Protein AF-A0A2N1MII5-F1 (afdb_monomer)

Sequence (99 aa):
RRWQTWFPEVIHYYADVDKTRIEIKRLIKDGEWDTKEFTEMREKLLKELQIKHNPIDNEVILEKLEKLTSNDDNLEKEIRGISINLQKLLKSELYHDQV

Organism: NCBI:txid588596

Radius of gyration: 31.78 Å; Cα contacts (8 Å, |Δi|>4): 14; chains: 1; bounding box: 71×31×89 Å

Secondary structure (DSSP, 8-state):
---GGGS-SS------HHHHHHHHHHHHHTT-S--SSSHHHHHHHHHHTT----S--THHHHHHHHHHHHHHHHHHHHHHHHHHHHHHHHHHHHHHTT-

Structure (mmCIF, N/CA/C/O backbone):
data_AF-A0A2N1MII5-F1
#
_entry.id   AF-A0A2N1MII5-F1
#
loop_
_atom_site.group_PDB
_atom_site.id
_atom_site.type_symbol
_atom_site.label_atom_id
_atom_site.label_alt_id
_atom_site.label_comp_id
_atom_site.label_asym_id
_atom_site.label_entity_id
_atom_site.label_seq_id
_atom_site.pdbx_PDB_ins_code
_atom_site.Cartn_x
_atom_site.Cartn_y
_atom_site.Cartn_z
_atom_site.occupancy
_atom_site.B_iso_or_equiv
_atom_site.auth_seq_id
_atom_site.auth_comp_id
_atom_site.auth_asym_id
_atom_site.auth_atom_id
_atom_site.pdbx_PDB_model_num
ATOM 1 N N . ARG A 1 1 ? 36.685 -21.455 -27.933 1.00 57.53 1 ARG A N 1
ATOM 2 C CA . ARG A 1 1 ? 36.968 -20.026 -27.647 1.00 57.53 1 ARG A CA 1
ATOM 3 C C . ARG A 1 1 ? 35.841 -19.216 -28.264 1.00 57.53 1 ARG A C 1
ATOM 5 O O . ARG A 1 1 ? 35.640 -19.330 -29.466 1.00 57.53 1 ARG A O 1
ATOM 12 N N . ARG A 1 2 ? 35.043 -18.522 -27.446 1.00 57.25 2 ARG A N 1
ATOM 13 C CA . ARG A 1 2 ? 33.965 -17.647 -27.929 1.00 57.25 2 ARG A CA 1
ATOM 14 C C . ARG A 1 2 ? 34.598 -16.421 -28.588 1.00 57.25 2 ARG A C 1
ATOM 16 O O . ARG A 1 2 ? 35.579 -15.902 -28.068 1.00 57.25 2 ARG A O 1
ATOM 23 N N . TRP A 1 3 ? 34.101 -16.034 -29.758 1.00 61.31 3 TRP A N 1
ATOM 24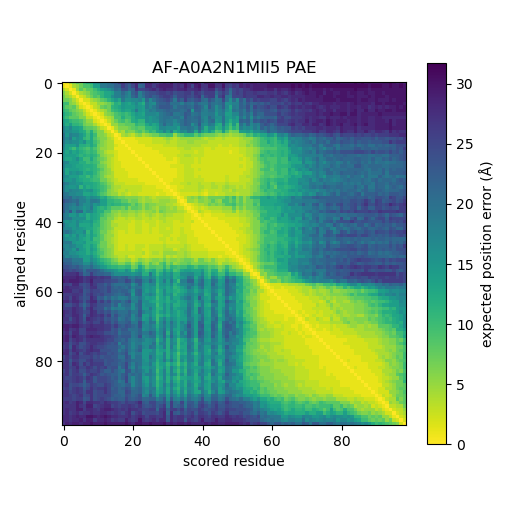 C CA . TRP A 1 3 ? 34.613 -14.887 -30.502 1.00 61.31 3 TRP A CA 1
ATOM 25 C C . TRP A 1 3 ? 34.167 -13.611 -29.786 1.00 61.31 3 TRP A C 1
ATOM 27 O O . TRP A 1 3 ? 32.982 -13.288 -29.792 1.00 61.31 3 TRP A O 1
ATOM 37 N N . GLN A 1 4 ? 35.120 -12.911 -29.166 1.00 60.47 4 GLN A N 1
ATOM 38 C CA . GLN A 1 4 ? 34.922 -11.659 -28.420 1.00 60.47 4 GLN A CA 1
ATOM 39 C C . GLN A 1 4 ? 34.139 -10.598 -29.225 1.00 60.47 4 GLN A C 1
ATOM 41 O O . GLN A 1 4 ? 33.493 -9.738 -28.651 1.00 60.47 4 GLN A O 1
ATOM 46 N N . THR A 1 5 ? 34.156 -10.684 -30.558 1.00 62.62 5 THR A N 1
ATOM 47 C CA . THR A 1 5 ? 33.530 -9.734 -31.490 1.00 62.62 5 THR A CA 1
ATOM 48 C C . THR A 1 5 ? 31.998 -9.803 -31.537 1.00 62.62 5 THR A C 1
ATOM 50 O O . THR A 1 5 ? 31.370 -8.861 -32.003 1.00 62.62 5 THR A O 1
ATOM 53 N N . TRP A 1 6 ? 31.381 -10.904 -31.093 1.00 71.44 6 TRP A N 1
ATOM 54 C CA . TRP A 1 6 ? 29.926 -11.105 -31.223 1.00 71.44 6 TRP A CA 1
ATOM 55 C C . TRP A 1 6 ? 29.107 -10.583 -30.038 1.00 71.44 6 TRP A C 1
ATOM 57 O O . TRP A 1 6 ? 27.881 -10.563 -30.115 1.00 71.44 6 TRP A O 1
ATOM 67 N N . PHE A 1 7 ? 29.758 -10.165 -28.953 1.00 66.69 7 PHE A N 1
ATOM 68 C CA . PHE A 1 7 ? 29.094 -9.534 -27.818 1.00 66.69 7 PHE A CA 1
ATOM 69 C C . PHE A 1 7 ? 29.664 -8.127 -27.644 1.00 66.69 7 PHE A C 1
ATOM 71 O O . PHE A 1 7 ? 30.855 -8.004 -27.358 1.00 66.69 7 PHE A O 1
ATOM 78 N N . PRO A 1 8 ? 28.865 -7.067 -27.840 1.00 70.44 8 PRO A N 1
ATOM 79 C CA . PRO A 1 8 ? 29.336 -5.718 -27.586 1.00 70.44 8 PRO A CA 1
ATOM 80 C C . PRO A 1 8 ? 29.671 -5.561 -26.099 1.00 70.44 8 PRO A C 1
ATOM 82 O O . PRO A 1 8 ? 28.973 -6.086 -25.232 1.00 70.44 8 PRO A O 1
ATOM 85 N N . GLU A 1 9 ? 30.742 -4.822 -25.818 1.00 68.81 9 GLU A N 1
ATOM 86 C CA . GLU A 1 9 ? 31.221 -4.536 -24.458 1.00 68.81 9 GLU A CA 1
ATOM 87 C C . GLU A 1 9 ? 30.179 -3.759 -23.633 1.00 68.81 9 GLU A C 1
ATOM 89 O O . GLU A 1 9 ? 30.117 -3.887 -22.412 1.00 68.81 9 GLU A O 1
ATOM 94 N N . VAL A 1 10 ? 29.298 -3.020 -24.317 1.00 65.88 10 VAL A N 1
ATOM 95 C CA . VAL A 1 10 ? 28.168 -2.295 -23.737 1.00 65.88 10 VAL A CA 1
ATOM 96 C C . VAL A 1 10 ? 26.900 -2.633 -24.517 1.00 65.88 10 VAL A C 1
ATOM 98 O O . VAL A 1 10 ? 26.785 -2.341 -25.707 1.00 65.88 10 VAL A O 1
ATOM 101 N N . ILE A 1 11 ? 25.920 -3.233 -23.842 1.00 70.75 11 ILE A N 1
ATOM 102 C CA . ILE A 1 11 ? 24.569 -3.394 -24.384 1.00 70.75 11 ILE A CA 1
ATOM 103 C C . ILE A 1 11 ? 23.775 -2.158 -23.966 1.00 70.75 11 ILE A C 1
ATOM 105 O O . ILE A 1 11 ? 23.308 -2.060 -22.831 1.00 70.75 11 ILE A O 1
ATOM 109 N N . HIS A 1 12 ? 23.626 -1.198 -24.878 1.00 60.72 12 HIS A N 1
ATOM 110 C CA . HIS A 1 12 ? 22.715 -0.077 -24.675 1.00 60.72 12 HIS A CA 1
ATOM 111 C C . HIS A 1 12 ? 21.277 -0.583 -24.801 1.00 60.72 12 HIS A C 1
ATOM 113 O O . HIS A 1 12 ? 20.708 -0.621 -25.891 1.00 60.72 12 HIS A O 1
ATOM 119 N N . TYR A 1 13 ? 20.683 -0.994 -23.681 1.00 59.53 13 TYR A N 1
ATOM 120 C CA . TYR A 1 13 ? 19.241 -1.179 -23.616 1.00 59.53 13 TYR A CA 1
ATOM 121 C C . TYR A 1 13 ? 18.592 0.193 -23.745 1.00 59.53 13 TYR A C 1
ATOM 123 O O . TYR A 1 13 ? 18.608 0.995 -22.812 1.00 59.53 13 TYR A O 1
ATOM 131 N N . TYR A 1 14 ? 18.038 0.471 -24.924 1.00 60.56 14 TYR A N 1
ATOM 132 C CA . TYR A 1 14 ? 17.178 1.628 -25.124 1.00 60.56 14 TYR A CA 1
ATOM 133 C C . TYR A 1 14 ? 15.840 1.343 -24.435 1.00 60.56 14 TYR A C 1
ATOM 135 O O . TYR A 1 14 ? 14.872 0.898 -25.051 1.00 60.56 14 TYR A O 1
ATOM 143 N N . ALA A 1 15 ? 15.822 1.513 -23.116 1.00 65.50 15 ALA A N 1
ATOM 144 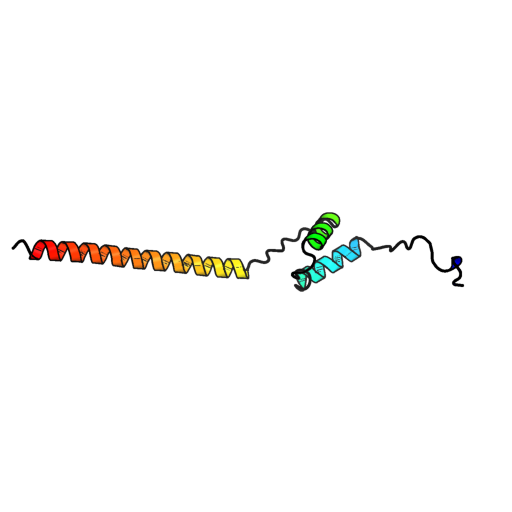C CA . ALA A 1 15 ? 14.593 1.538 -22.353 1.00 65.50 15 ALA A CA 1
ATOM 145 C C . ALA A 1 15 ? 13.934 2.892 -22.614 1.00 65.50 15 ALA A C 1
ATOM 147 O O . ALA A 1 15 ? 14.384 3.932 -22.135 1.00 65.50 15 ALA A O 1
ATOM 148 N N . ASP A 1 16 ? 12.894 2.874 -23.436 1.00 83.62 16 ASP A N 1
ATOM 149 C CA . ASP A 1 16 ? 12.074 4.046 -23.691 1.00 83.62 16 ASP A CA 1
ATOM 150 C C . ASP A 1 16 ? 11.379 4.448 -22.378 1.00 83.62 16 ASP A C 1
ATOM 152 O O . ASP A 1 16 ? 10.563 3.703 -21.816 1.00 83.62 16 ASP A O 1
ATOM 156 N N . VAL A 1 17 ? 11.765 5.615 -21.859 1.00 85.50 17 VAL A N 1
ATOM 157 C CA . VAL A 1 17 ? 11.266 6.166 -20.593 1.00 85.50 17 VAL A CA 1
ATOM 158 C C . VAL A 1 17 ? 9.747 6.331 -20.643 1.00 85.50 17 VAL A C 1
ATOM 160 O O . VAL A 1 17 ? 9.067 6.065 -19.650 1.00 85.50 17 VAL A O 1
ATOM 163 N N . ASP A 1 18 ? 9.194 6.697 -21.798 1.00 85.88 18 ASP A N 1
ATOM 164 C CA . ASP A 1 18 ? 7.761 6.916 -21.951 1.00 85.88 18 ASP A CA 1
ATOM 165 C C . ASP A 1 18 ? 6.998 5.592 -21.983 1.00 85.88 18 ASP A C 1
ATOM 167 O O . ASP A 1 18 ? 5.986 5.456 -21.290 1.00 85.88 18 ASP A O 1
ATOM 171 N N . LYS A 1 19 ? 7.521 4.567 -22.669 1.00 88.88 19 LYS A N 1
ATOM 172 C CA . LYS A 1 19 ? 6.942 3.209 -22.605 1.00 88.88 19 LYS A CA 1
ATOM 173 C C . LYS A 1 19 ? 6.968 2.647 -21.188 1.00 88.88 19 LYS A C 1
ATOM 175 O O . LYS A 1 19 ? 5.984 2.064 -20.739 1.00 88.88 19 LYS A O 1
ATOM 180 N N . THR A 1 20 ? 8.063 2.872 -20.466 1.00 89.75 20 THR A N 1
ATOM 181 C CA . THR A 1 20 ? 8.213 2.426 -19.074 1.00 89.75 20 THR A CA 1
ATOM 182 C C . THR A 1 20 ? 7.185 3.105 -18.165 1.00 89.75 20 THR A C 1
ATOM 184 O O . THR A 1 20 ? 6.533 2.445 -17.358 1.00 89.75 20 THR A O 1
ATOM 187 N N . ARG A 1 21 ? 6.967 4.416 -18.334 1.00 91.38 21 ARG A N 1
ATOM 188 C CA . ARG A 1 21 ? 5.931 5.160 -17.601 1.00 91.38 21 ARG A CA 1
ATOM 189 C C . ARG A 1 21 ? 4.522 4.644 -17.881 1.00 91.38 21 ARG A C 1
ATOM 191 O O . ARG A 1 21 ? 3.712 4.599 -16.956 1.00 91.38 21 ARG A O 1
ATOM 198 N N . ILE A 1 22 ? 4.218 4.295 -19.133 1.00 91.38 22 ILE A N 1
ATOM 199 C CA . ILE A 1 22 ? 2.909 3.751 -19.524 1.00 91.38 22 ILE A CA 1
ATOM 200 C C . ILE A 1 22 ? 2.660 2.412 -18.824 1.00 91.38 22 ILE A C 1
ATOM 202 O O . ILE A 1 22 ? 1.604 2.238 -18.216 1.00 91.38 22 ILE A O 1
ATOM 206 N N . GLU A 1 23 ? 3.633 1.502 -18.852 1.00 91.94 23 GLU A N 1
ATOM 207 C CA . GLU A 1 23 ? 3.466 0.167 -18.273 1.00 91.94 23 GLU A CA 1
ATOM 208 C C . GLU A 1 23 ? 3.329 0.209 -16.748 1.00 91.94 23 GLU A C 1
ATOM 210 O O . GLU A 1 23 ? 2.438 -0.427 -16.196 1.00 91.94 23 GLU A O 1
ATOM 215 N N . ILE A 1 24 ? 4.128 1.029 -16.055 1.00 90.50 24 ILE A N 1
ATOM 216 C CA . ILE A 1 24 ? 4.017 1.184 -14.595 1.00 90.50 24 ILE A CA 1
ATOM 217 C C . ILE A 1 24 ? 2.643 1.729 -14.198 1.00 90.50 24 ILE A C 1
ATOM 219 O O . ILE A 1 24 ? 2.036 1.242 -13.249 1.00 90.50 24 ILE A O 1
ATOM 223 N N . LYS A 1 25 ? 2.106 2.704 -14.943 1.00 89.69 25 LYS A N 1
ATOM 224 C CA . LYS A 1 25 ? 0.740 3.199 -14.707 1.00 89.69 25 LYS A CA 1
ATOM 225 C C . LYS A 1 25 ? -0.313 2.110 -14.923 1.00 89.69 25 LYS A C 1
ATOM 227 O O . LYS A 1 25 ? -1.300 2.097 -14.192 1.00 89.69 25 LYS A O 1
ATOM 232 N N . ARG A 1 26 ? -0.111 1.213 -15.898 1.00 93.44 26 ARG A N 1
ATOM 233 C CA . ARG A 1 26 ? -0.985 0.052 -16.115 1.00 93.44 26 ARG A CA 1
ATOM 234 C C . ARG A 1 26 ? -0.936 -0.896 -14.917 1.00 93.44 26 ARG A C 1
ATOM 236 O O . ARG A 1 26 ? -1.978 -1.184 -14.352 1.00 93.44 26 ARG A O 1
ATOM 243 N N . LEU A 1 27 ? 0.262 -1.274 -14.468 1.00 90.06 27 LEU A N 1
ATOM 244 C CA . LEU A 1 27 ? 0.459 -2.158 -13.313 1.00 90.06 27 LEU A CA 1
ATOM 245 C C . LEU A 1 27 ? -0.135 -1.585 -12.020 1.00 90.06 27 LEU A C 1
ATOM 247 O O . LEU A 1 27 ? -0.697 -2.331 -11.225 1.00 90.06 27 LEU A O 1
ATOM 251 N N . ILE A 1 28 ? -0.030 -0.268 -11.806 1.00 87.31 28 ILE A N 1
ATOM 252 C CA . IL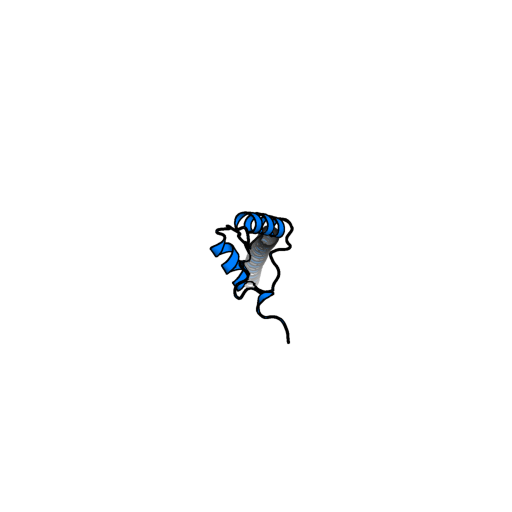E A 1 28 ? -0.671 0.409 -10.668 1.00 87.31 28 ILE A CA 1
ATOM 253 C C . ILE A 1 28 ? -2.192 0.280 -10.765 1.00 87.31 28 ILE A C 1
ATOM 255 O O . ILE A 1 28 ? -2.836 -0.077 -9.787 1.00 87.31 28 ILE A O 1
ATOM 259 N N . LYS A 1 29 ? -2.765 0.548 -11.945 1.00 85.88 29 LYS A N 1
ATOM 260 C CA . LYS A 1 29 ? -4.211 0.454 -12.175 1.00 85.88 29 LYS A CA 1
ATOM 261 C C . LYS A 1 29 ? -4.738 -0.974 -11.998 1.00 85.88 29 LYS A C 1
ATOM 263 O O . LYS A 1 29 ? -5.838 -1.150 -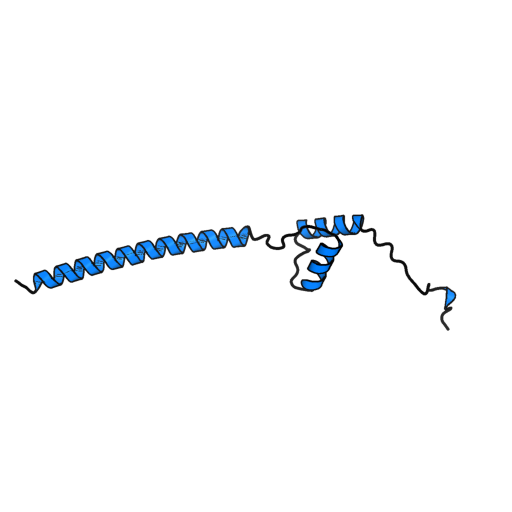11.486 1.00 85.88 29 LYS A O 1
ATOM 268 N N . ASP A 1 30 ? -3.959 -1.961 -12.422 1.00 87.50 30 ASP A N 1
ATOM 269 C CA . ASP A 1 30 ? -4.312 -3.379 -12.338 1.00 87.50 30 ASP A CA 1
ATOM 270 C C . ASP A 1 30 ? -4.045 -3.961 -10.929 1.00 87.50 30 ASP A C 1
ATOM 272 O O . ASP A 1 30 ? -4.375 -5.114 -10.663 1.00 87.50 30 ASP A O 1
ATOM 276 N N . GLY A 1 31 ? -3.463 -3.176 -10.008 1.00 84.44 31 GLY A N 1
ATOM 277 C CA . GLY A 1 31 ? -3.135 -3.599 -8.640 1.00 84.44 31 GLY A CA 1
ATOM 278 C C . GLY A 1 31 ? -1.925 -4.540 -8.536 1.00 84.44 31 GLY A C 1
ATOM 279 O O . GLY A 1 31 ? -1.604 -5.022 -7.453 1.00 84.44 31 GLY A O 1
ATOM 280 N N . GLU A 1 32 ? -1.226 -4.793 -9.643 1.00 86.31 32 GLU A N 1
ATOM 281 C CA . GLU A 1 32 ? -0.065 -5.693 -9.718 1.00 86.31 32 GLU A CA 1
ATOM 282 C C . GLU A 1 32 ? 1.247 -5.020 -9.282 1.00 86.31 32 GLU A C 1
ATOM 284 O O . GLU A 1 32 ? 2.261 -5.684 -9.060 1.00 86.31 32 GLU A O 1
ATOM 289 N N . TRP A 1 33 ? 1.254 -3.689 -9.172 1.00 86.12 33 TRP A N 1
ATOM 290 C CA . TRP A 1 33 ? 2.444 -2.916 -8.813 1.00 86.12 33 TRP A CA 1
ATOM 291 C C . TRP A 1 33 ? 2.849 -3.066 -7.340 1.00 86.12 33 TRP A C 1
ATOM 293 O O . TRP A 1 33 ? 4.042 -3.114 -7.019 1.00 86.12 33 TRP A O 1
ATOM 303 N N . ASP A 1 34 ? 1.867 -3.156 -6.443 1.00 75.25 34 ASP A N 1
ATOM 304 C CA . ASP A 1 34 ? 2.061 -2.966 -5.004 1.00 75.25 34 ASP A CA 1
ATOM 305 C C . ASP A 1 34 ? 2.283 -4.298 -4.266 1.00 75.25 34 ASP A C 1
ATOM 307 O O . ASP A 1 34 ? 1.521 -4.733 -3.402 1.00 75.25 34 ASP A O 1
ATOM 311 N N . THR A 1 35 ? 3.345 -5.011 -4.654 1.00 77.94 35 THR A N 1
ATOM 312 C CA . THR A 1 35 ? 3.763 -6.239 -3.955 1.00 77.94 35 THR A CA 1
ATOM 313 C C . THR A 1 35 ? 4.681 -5.909 -2.769 1.00 77.94 35 THR A C 1
ATOM 315 O O . THR A 1 35 ? 5.403 -4.913 -2.781 1.00 77.94 35 THR A O 1
ATOM 318 N N . LYS A 1 36 ? 4.723 -6.778 -1.753 1.00 77.56 36 LYS A N 1
ATOM 319 C CA . LYS A 1 36 ? 5.531 -6.570 -0.531 1.00 77.56 36 LYS A CA 1
ATOM 320 C C . LYS A 1 36 ? 7.050 -6.610 -0.750 1.00 77.56 36 LYS A C 1
ATOM 322 O O . LYS A 1 36 ? 7.805 -6.282 0.159 1.00 77.56 36 LYS A O 1
ATOM 327 N N . GLU A 1 37 ? 7.50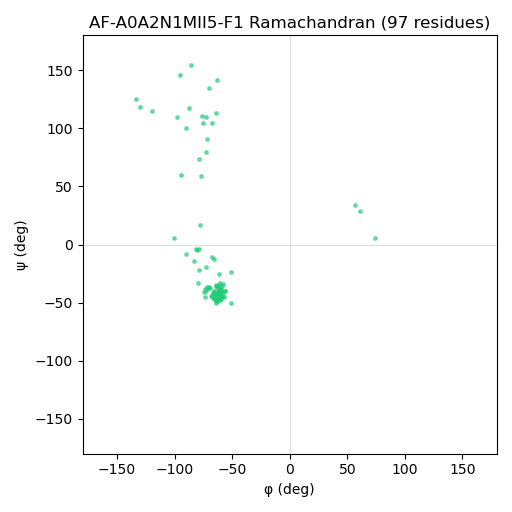7 -7.039 -1.922 1.00 81.69 37 GLU A N 1
ATOM 328 C CA . GLU A 1 37 ? 8.927 -7.151 -2.247 1.00 81.69 37 GLU A CA 1
ATOM 329 C C . GLU A 1 37 ? 9.429 -5.907 -2.987 1.00 81.69 37 GLU A C 1
ATOM 331 O O . GLU A 1 37 ? 8.712 -5.327 -3.803 1.00 81.69 37 GLU A O 1
ATOM 336 N N . PHE A 1 38 ? 10.688 -5.525 -2.749 1.00 82.88 38 PHE A N 1
ATOM 337 C CA . PHE A 1 38 ? 11.383 -4.436 -3.454 1.00 82.88 38 PHE A CA 1
ATOM 338 C C . PHE A 1 38 ? 10.749 -3.037 -3.317 1.00 82.88 38 PHE A C 1
ATOM 340 O O . PHE A 1 38 ? 10.927 -2.198 -4.203 1.00 82.88 38 PHE A O 1
ATOM 347 N N . THR A 1 39 ? 10.059 -2.754 -2.207 1.00 84.00 39 THR A N 1
ATOM 348 C CA . THR A 1 39 ? 9.398 -1.461 -1.940 1.00 84.00 39 THR A CA 1
ATOM 349 C C . THR A 1 39 ? 10.336 -0.266 -2.145 1.00 84.00 39 THR A C 1
ATOM 351 O O . THR A 1 39 ? 10.027 0.620 -2.938 1.00 84.00 39 THR A O 1
ATOM 354 N N . GLU A 1 40 ? 11.536 -0.288 -1.554 1.00 85.00 40 GLU A N 1
ATOM 355 C CA . GLU A 1 40 ? 12.521 0.801 -1.691 1.00 85.00 40 GLU A CA 1
ATOM 356 C C . GLU A 1 40 ? 12.954 1.036 -3.150 1.00 85.00 40 GLU A C 1
ATOM 358 O O . GLU A 1 40 ? 13.118 2.173 -3.601 1.00 85.00 40 GLU A O 1
ATOM 363 N N . MET A 1 41 ? 13.127 -0.043 -3.924 1.00 87.12 41 MET A N 1
ATOM 364 C CA . MET A 1 41 ? 13.537 0.044 -5.327 1.00 87.12 41 MET A CA 1
ATOM 365 C C . MET A 1 41 ? 12.408 0.598 -6.202 1.00 87.12 41 MET A C 1
ATOM 367 O O . MET A 1 41 ? 12.671 1.391 -7.108 1.00 87.12 41 MET A O 1
ATOM 371 N N . ARG A 1 42 ? 11.156 0.227 -5.913 1.00 87.19 42 ARG A N 1
ATOM 372 C CA . ARG A 1 42 ? 9.975 0.758 -6.604 1.00 87.19 42 ARG A CA 1
ATOM 373 C C . ARG A 1 42 ? 9.752 2.232 -6.309 1.00 87.19 42 ARG A C 1
ATOM 375 O O . ARG A 1 42 ? 9.526 2.994 -7.244 1.00 87.19 42 ARG A O 1
ATOM 382 N N . GLU A 1 43 ? 9.869 2.652 -5.054 1.00 86.56 43 GLU A N 1
ATOM 383 C CA . GLU A 1 43 ? 9.770 4.067 -4.681 1.00 86.56 43 GLU A CA 1
ATOM 384 C C . GLU A 1 43 ? 10.835 4.904 -5.390 1.00 86.56 43 GLU A C 1
ATOM 386 O O . GLU A 1 43 ? 10.534 5.947 -5.979 1.00 86.56 43 GLU A O 1
ATOM 391 N N . LYS A 1 44 ? 12.080 4.409 -5.411 1.00 90.81 44 LYS A N 1
ATOM 392 C CA . LYS A 1 44 ? 13.166 5.048 -6.155 1.00 90.81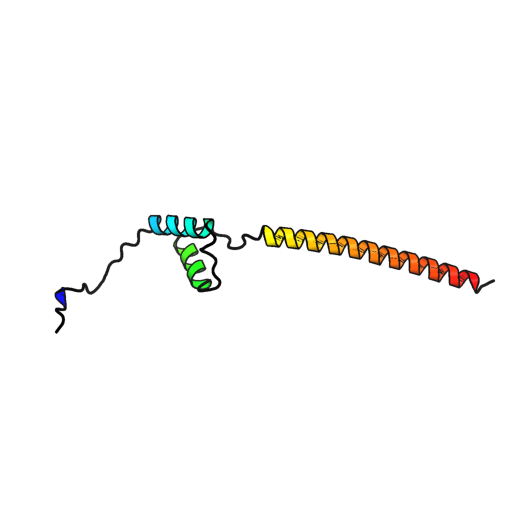 44 LYS A CA 1
ATOM 393 C C . LYS A 1 44 ? 12.834 5.145 -7.645 1.00 90.81 44 LYS A C 1
ATOM 395 O O . LYS A 1 44 ? 12.994 6.213 -8.226 1.00 90.81 44 LYS A O 1
ATOM 400 N N . LEU A 1 45 ? 12.321 4.075 -8.253 1.00 89.75 45 LEU A N 1
ATOM 401 C CA . LEU A 1 45 ? 11.946 4.051 -9.669 1.00 89.75 45 LEU A CA 1
ATOM 402 C C . LEU A 1 45 ? 10.818 5.041 -10.001 1.00 89.75 45 LEU A C 1
ATOM 404 O O . LEU A 1 45 ? 10.909 5.763 -10.991 1.00 89.75 45 LEU A O 1
ATOM 408 N N . LEU A 1 46 ? 9.781 5.128 -9.164 1.00 90.75 46 LEU A N 1
ATOM 409 C CA . LEU A 1 46 ? 8.697 6.101 -9.333 1.00 90.75 46 LEU A CA 1
ATOM 410 C C . LEU A 1 46 ? 9.215 7.541 -9.258 1.00 90.75 46 LEU A C 1
ATOM 412 O O . LEU A 1 46 ? 8.800 8.384 -10.058 1.00 90.75 46 LEU A O 1
ATOM 416 N N . LYS A 1 47 ? 10.156 7.808 -8.345 1.00 89.75 47 LYS A N 1
ATOM 417 C CA . LYS A 1 47 ? 10.804 9.115 -8.201 1.00 89.75 47 LYS A CA 1
ATOM 418 C C . LYS A 1 47 ? 11.630 9.487 -9.434 1.00 89.75 47 LYS A C 1
ATOM 420 O O . LYS A 1 47 ? 11.458 10.592 -9.945 1.00 89.75 47 LYS A O 1
ATOM 425 N N . GLU A 1 48 ? 12.462 8.573 -9.938 1.00 90.81 48 GLU A N 1
ATOM 426 C CA . GLU A 1 48 ? 13.255 8.777 -11.165 1.00 90.81 48 GLU A CA 1
ATOM 427 C C . GLU A 1 48 ? 12.354 9.022 -12.385 1.00 90.81 48 GLU A C 1
ATOM 429 O O . GLU A 1 48 ? 12.602 9.911 -13.198 1.00 90.81 48 GLU A O 1
ATOM 434 N N . LEU A 1 49 ? 11.246 8.282 -12.489 1.00 90.25 49 LEU A N 1
ATOM 435 C CA . LEU A 1 49 ? 10.294 8.421 -13.592 1.00 90.25 49 LEU A CA 1
ATOM 436 C C . LEU A 1 49 ? 9.311 9.586 -13.416 1.00 90.25 49 LEU A C 1
ATOM 438 O O . LEU A 1 49 ? 8.539 9.855 -14.343 1.00 90.25 49 LEU A O 1
ATOM 442 N N . GLN A 1 50 ? 9.3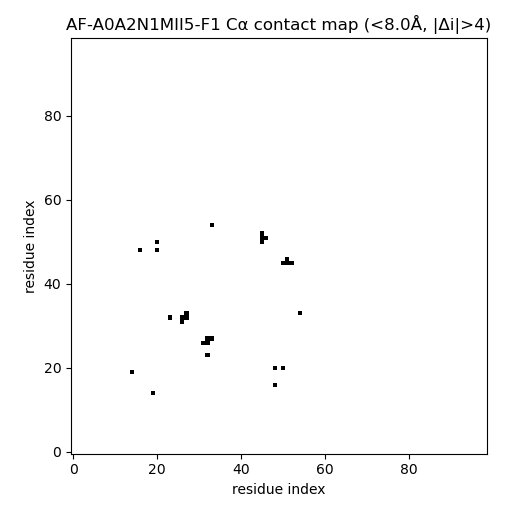58 10.298 -12.285 1.00 88.62 50 GLN A N 1
ATOM 443 C CA . GLN A 1 50 ? 8.454 11.397 -11.916 1.00 88.62 50 GLN A CA 1
ATOM 444 C C . GLN A 1 50 ? 6.970 10.989 -11.923 1.00 88.62 50 GLN A C 1
ATOM 446 O O . GLN A 1 50 ? 6.082 11.777 -12.260 1.00 88.62 50 GLN A O 1
ATOM 451 N N . ILE A 1 51 ? 6.686 9.738 -11.558 1.00 86.62 51 ILE A N 1
ATOM 452 C CA . ILE A 1 51 ? 5.326 9.214 -11.446 1.00 86.62 51 ILE A CA 1
ATOM 453 C C . ILE A 1 51 ? 4.827 9.509 -10.034 1.00 86.62 51 ILE A C 1
ATOM 455 O O . ILE A 1 51 ? 5.367 9.009 -9.051 1.00 86.62 51 ILE A O 1
ATOM 459 N N . LYS A 1 52 ? 3.769 10.317 -9.930 1.00 81.44 52 LYS A N 1
ATOM 460 C CA . LYS A 1 52 ? 3.046 10.490 -8.669 1.00 81.44 52 LYS A CA 1
ATOM 461 C C . LYS A 1 52 ? 2.182 9.256 -8.440 1.00 81.44 52 LYS A C 1
ATOM 463 O O . LYS A 1 52 ? 1.212 9.048 -9.162 1.00 81.44 52 LYS A O 1
ATOM 468 N N . HIS A 1 53 ? 2.545 8.462 -7.448 1.00 75.06 53 HIS A N 1
ATOM 469 C CA . HIS A 1 53 ? 1.752 7.342 -6.974 1.00 75.06 53 HIS A CA 1
ATOM 470 C C . HIS A 1 53 ? 1.715 7.421 -5.454 1.00 75.06 53 HIS A C 1
ATOM 472 O O . HIS A 1 53 ? 2.759 7.532 -4.814 1.00 75.06 53 HIS A O 1
ATOM 478 N N . ASN A 1 54 ? 0.507 7.435 -4.903 1.00 69.31 54 ASN A N 1
ATOM 479 C CA . ASN A 1 54 ? 0.304 7.258 -3.480 1.00 69.31 54 ASN A CA 1
ATOM 480 C C . ASN A 1 54 ? -0.064 5.775 -3.300 1.00 69.31 54 ASN A C 1
ATOM 482 O O . ASN A 1 54 ? -1.144 5.406 -3.754 1.00 69.31 54 ASN A O 1
ATOM 486 N N . PRO A 1 55 ? 0.809 4.933 -2.717 1.00 62.59 55 PRO A N 1
ATOM 487 C CA . PRO A 1 55 ? 0.545 3.493 -2.529 1.00 62.59 55 PRO A CA 1
ATOM 488 C C . PRO A 1 55 ? -0.619 3.241 -1.560 1.00 62.59 55 PRO A C 1
ATOM 490 O O . PRO A 1 55 ? -1.167 2.155 -1.433 1.00 62.59 55 PRO A O 1
ATOM 493 N N . ILE A 1 56 ? -1.017 4.295 -0.858 1.00 59.34 56 ILE A N 1
ATOM 494 C CA . ILE A 1 56 ? -2.136 4.324 0.054 1.00 59.34 56 ILE A CA 1
ATOM 495 C C . ILE A 1 56 ? -3.421 4.448 -0.778 1.00 59.34 56 ILE A C 1
ATOM 497 O O . ILE A 1 56 ? -4.063 5.498 -0.801 1.00 59.34 56 ILE A O 1
ATOM 501 N N . ASP A 1 57 ? -3.813 3.363 -1.444 1.00 59.16 57 ASP A N 1
ATOM 502 C CA . ASP A 1 57 ? -5.200 3.139 -1.866 1.00 59.16 57 ASP A CA 1
ATOM 503 C C . ASP A 1 57 ? -5.995 2.688 -0.622 1.00 59.16 57 ASP A C 1
ATOM 505 O O . ASP A 1 57 ? -6.505 1.576 -0.498 1.00 59.16 57 ASP A O 1
ATOM 509 N N . ASN A 1 58 ? -5.992 3.548 0.405 1.00 61.06 58 ASN A N 1
ATOM 510 C CA . ASN A 1 58 ? -6.587 3.270 1.710 1.00 61.06 58 ASN A CA 1
ATOM 511 C C . ASN A 1 58 ? -8.103 3.420 1.683 1.00 61.06 58 ASN A C 1
ATOM 513 O O . ASN A 1 58 ? -8.671 3.531 2.751 1.00 61.06 58 ASN A O 1
ATOM 517 N N . GLU A 1 59 ? -8.804 3.440 0.555 1.00 65.38 59 GLU A N 1
ATOM 518 C CA . GLU A 1 59 ? -10.261 3.640 0.594 1.00 65.38 59 GLU A CA 1
ATOM 519 C C . GLU A 1 59 ? -10.941 2.580 1.488 1.00 65.38 59 GLU A C 1
ATOM 521 O O . GLU A 1 59 ? -11.721 2.909 2.379 1.00 65.38 59 GLU A O 1
ATOM 526 N N . VAL A 1 60 ? -10.476 1.328 1.404 1.00 69.88 60 VAL A N 1
ATOM 527 C CA . VAL A 1 60 ? -10.901 0.222 2.281 1.00 69.88 60 VAL A CA 1
ATOM 528 C C . VAL A 1 60 ? -10.422 0.392 3.732 1.00 69.88 60 VAL A C 1
ATOM 530 O O . VAL A 1 60 ? -11.133 0.041 4.676 1.00 69.88 60 VAL A O 1
ATOM 533 N N . ILE A 1 61 ? -9.208 0.909 3.945 1.00 75.06 61 ILE A N 1
ATOM 534 C CA . ILE A 1 61 ? -8.651 1.132 5.292 1.00 75.06 61 ILE A CA 1
ATOM 535 C C . ILE A 1 61 ? -9.328 2.332 5.972 1.00 75.06 61 ILE A C 1
ATOM 537 O O . ILE A 1 61 ? -9.619 2.258 7.159 1.00 75.06 61 ILE A O 1
ATOM 541 N N . LEU A 1 62 ? -9.627 3.394 5.228 1.00 75.62 62 LEU A N 1
ATOM 542 C CA . LEU A 1 62 ? -10.369 4.581 5.641 1.00 75.62 62 LEU A CA 1
ATOM 543 C C . LEU A 1 62 ? -11.799 4.197 5.998 1.00 75.62 62 LEU A C 1
ATOM 545 O O . LEU A 1 62 ? -12.231 4.502 7.101 1.00 75.62 62 LEU A O 1
ATOM 549 N N . GLU A 1 63 ? -12.485 3.431 5.146 1.00 80.69 63 GLU A N 1
ATOM 550 C CA . GLU A 1 63 ? -13.832 2.933 5.443 1.00 80.69 63 GLU A CA 1
ATOM 551 C C . GLU A 1 63 ? -13.839 2.080 6.724 1.00 80.69 63 GLU A C 1
ATOM 553 O O . GLU A 1 63 ? -14.739 2.175 7.564 1.00 80.69 63 GLU A O 1
ATOM 558 N N . LYS A 1 64 ? -12.810 1.245 6.917 1.00 86.00 64 LYS A N 1
ATOM 559 C CA . LYS A 1 64 ? -12.681 0.431 8.130 1.00 86.00 64 LYS A CA 1
ATOM 560 C C . LYS A 1 64 ? -12.358 1.276 9.364 1.00 86.00 64 LYS A C 1
ATOM 562 O O . LYS A 1 64 ? -12.878 0.973 10.436 1.00 86.00 64 LYS A O 1
ATOM 567 N N . LEU A 1 65 ? -11.544 2.322 9.223 1.00 84.88 65 LEU A N 1
ATOM 568 C CA . LEU A 1 65 ? -11.237 3.275 10.291 1.00 84.88 65 LEU A CA 1
ATOM 569 C C . LEU A 1 65 ? -12.480 4.078 10.693 1.00 84.88 65 LEU A C 1
ATOM 571 O O . LEU A 1 65 ? -12.770 4.145 11.881 1.00 84.88 65 LEU A O 1
ATOM 575 N N . GLU A 1 66 ? -13.260 4.592 9.740 1.00 87.62 66 GLU A N 1
ATOM 576 C CA . GLU A 1 66 ? -14.506 5.330 10.011 1.00 87.62 66 GLU A CA 1
ATOM 577 C C . GLU A 1 66 ? -15.555 4.476 10.741 1.00 87.62 66 GLU A C 1
ATOM 579 O O . GLU A 1 66 ? -16.256 4.943 11.648 1.00 87.62 66 GLU A O 1
ATOM 584 N N . LYS A 1 67 ? -15.656 3.189 10.381 1.00 89.00 67 LYS A N 1
ATOM 585 C CA . LYS A 1 67 ? -16.523 2.236 11.092 1.00 89.00 67 LYS A CA 1
ATOM 586 C C . LYS A 1 67 ? -16.050 1.997 12.525 1.00 89.00 67 LYS A C 1
ATOM 588 O O . LYS A 1 67 ? -16.883 1.909 13.423 1.00 89.00 67 LYS A O 1
ATOM 593 N N . LEU A 1 68 ? -14.739 1.891 12.750 1.00 88.25 68 LEU A N 1
ATOM 594 C CA . LEU A 1 68 ? -14.174 1.716 14.091 1.00 88.25 68 LEU A CA 1
ATOM 595 C C . LEU A 1 68 ? -14.410 2.954 14.965 1.00 88.25 68 LEU A C 1
ATOM 597 O O . LEU A 1 68 ? -14.914 2.804 16.074 1.00 88.25 68 LEU A O 1
ATOM 601 N N . THR A 1 69 ? -14.166 4.160 14.446 1.00 88.50 69 THR A N 1
ATOM 602 C CA . THR A 1 69 ? -14.399 5.408 15.194 1.00 88.50 69 THR A CA 1
ATOM 603 C C . THR A 1 69 ? -15.868 5.586 15.574 1.00 88.50 69 THR A C 1
ATOM 605 O O . THR A 1 69 ? -16.177 5.985 16.691 1.00 88.50 69 THR A O 1
ATOM 608 N N . SER A 1 70 ? -16.791 5.221 14.678 1.00 89.62 70 SER A N 1
ATOM 609 C CA . SER A 1 70 ? -18.233 5.289 14.960 1.00 89.62 70 SER A CA 1
ATOM 610 C C . SER A 1 70 ? -18.666 4.339 16.084 1.00 89.62 70 SER A C 1
ATOM 612 O O . SER A 1 70 ? -19.574 4.655 16.855 1.00 89.62 70 SER A O 1
ATOM 614 N N . ASN A 1 71 ? -18.034 3.165 16.176 1.00 91.56 71 ASN A N 1
ATOM 615 C CA . ASN A 1 71 ? -18.319 2.198 17.234 1.00 91.56 71 ASN A CA 1
ATOM 616 C C . ASN A 1 71 ? -17.772 2.668 18.587 1.00 91.56 71 ASN A C 1
ATOM 618 O O . ASN A 1 71 ? -18.472 2.528 19.590 1.00 91.56 71 ASN A O 1
ATOM 622 N N . ASP A 1 72 ? -16.576 3.260 18.607 1.00 94.31 72 ASP A N 1
ATOM 623 C CA . ASP A 1 72 ? -15.974 3.823 19.820 1.00 94.31 72 ASP A CA 1
ATOM 624 C C . ASP A 1 72 ? -16.855 4.937 20.412 1.00 94.31 72 ASP A C 1
ATOM 626 O O . ASP A 1 72 ? -17.196 4.885 21.594 1.00 94.31 72 ASP A O 1
ATOM 630 N N . ASP A 1 73 ? -17.354 5.862 19.583 1.00 92.69 73 ASP A N 1
ATOM 631 C CA . ASP A 1 73 ? -18.284 6.920 20.011 1.00 92.69 73 ASP A CA 1
ATOM 632 C C . ASP A 1 73 ? -19.574 6.369 20.644 1.00 92.69 73 ASP A C 1
ATOM 634 O O . ASP A 1 73 ? -20.180 6.990 21.526 1.00 92.69 73 ASP A O 1
ATOM 638 N N . ASN A 1 74 ? -20.054 5.222 20.156 1.00 94.06 74 ASN A N 1
ATOM 639 C CA . ASN A 1 74 ? -21.249 4.584 20.695 1.00 94.06 74 ASN A CA 1
ATOM 640 C C . ASN A 1 74 ? -20.959 3.936 22.057 1.00 94.06 74 ASN A C 1
ATOM 642 O O . ASN A 1 74 ? -21.697 4.163 23.019 1.00 94.06 74 ASN A O 1
ATOM 646 N N . LEU A 1 75 ? -19.838 3.216 22.167 1.00 94.56 75 LEU A N 1
ATOM 647 C CA . LEU A 1 75 ? -19.374 2.631 23.426 1.00 94.56 75 LEU A CA 1
ATOM 648 C C . LEU A 1 75 ? -19.156 3.706 24.500 1.00 94.56 75 LEU A C 1
ATOM 650 O O . LEU A 1 75 ? -19.580 3.530 25.644 1.00 94.56 75 LEU A O 1
ATOM 654 N N . GLU A 1 76 ? -18.575 4.855 24.145 1.00 95.31 76 GLU A N 1
ATOM 655 C CA . GLU A 1 76 ? -18.400 5.974 25.077 1.00 95.31 76 GLU A CA 1
ATOM 656 C C . GLU A 1 76 ? -19.737 6.501 25.623 1.00 95.31 76 GLU A C 1
ATOM 658 O O . GLU A 1 76 ? -19.866 6.780 26.823 1.00 95.31 76 GLU A O 1
ATOM 663 N N . LYS A 1 77 ? -20.764 6.612 24.769 1.00 95.38 77 LYS A N 1
ATOM 664 C CA . LYS A 1 77 ? -22.111 7.040 25.186 1.00 95.38 77 LYS A CA 1
ATOM 665 C C . LYS A 1 77 ? -22.754 6.036 26.136 1.00 95.38 77 LYS A C 1
ATOM 667 O O . LYS A 1 77 ? -23.350 6.456 27.132 1.00 95.38 77 LYS A O 1
ATOM 672 N N . GLU A 1 78 ? -22.617 4.739 25.866 1.00 96.38 78 GLU A N 1
ATOM 673 C CA . GLU A 1 78 ? -23.127 3.682 26.745 1.00 96.38 78 GLU A CA 1
ATOM 674 C C . GLU A 1 78 ? -22.440 3.707 28.115 1.00 96.38 78 GLU A C 1
ATOM 676 O O . GLU A 1 78 ? -23.120 3.748 29.145 1.00 96.38 78 GLU A O 1
ATOM 681 N N . ILE A 1 79 ? -21.105 3.786 28.142 1.00 97.00 79 ILE A N 1
ATOM 682 C CA . ILE A 1 79 ? -20.318 3.876 29.382 1.00 97.00 79 ILE A CA 1
ATOM 683 C C . ILE A 1 79 ? -20.742 5.101 30.198 1.00 97.00 79 ILE A C 1
ATOM 685 O O . ILE A 1 79 ? -20.968 5.006 31.410 1.00 97.00 79 ILE A O 1
ATOM 689 N N . ARG A 1 80 ? -20.914 6.255 29.544 1.00 96.31 80 ARG A N 1
ATOM 690 C CA . ARG A 1 80 ? -21.391 7.476 30.201 1.00 96.31 80 ARG A CA 1
ATOM 691 C C . ARG A 1 80 ? -22.797 7.300 30.779 1.00 96.31 80 ARG A C 1
ATOM 693 O O . ARG A 1 80 ? -23.053 7.749 31.897 1.00 96.31 80 ARG A O 1
ATOM 700 N N . GLY A 1 81 ? -23.698 6.644 30.048 1.00 96.25 81 GLY A N 1
ATOM 701 C CA . GLY A 1 81 ? -25.051 6.333 30.511 1.00 96.25 81 GLY A CA 1
ATOM 702 C C . GLY A 1 81 ? -25.053 5.454 31.764 1.00 96.25 81 GLY A C 1
ATOM 703 O O . GLY A 1 81 ? -25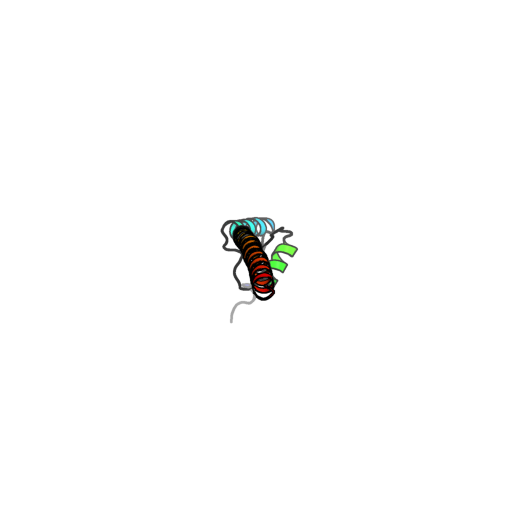.709 5.789 32.754 1.00 96.25 81 GLY A O 1
ATOM 704 N N . ILE A 1 82 ? -24.259 4.381 31.756 1.00 97.62 82 ILE A N 1
ATOM 705 C CA . ILE A 1 82 ? -24.077 3.484 32.906 1.00 97.62 82 ILE A CA 1
ATOM 706 C C . ILE A 1 82 ? -23.527 4.260 34.107 1.00 97.62 82 ILE A C 1
ATOM 708 O O . ILE A 1 82 ? -24.077 4.164 35.204 1.00 97.62 82 ILE A O 1
ATOM 712 N N . SER A 1 83 ? -22.499 5.087 33.898 1.00 96.06 83 SER A N 1
ATOM 713 C CA . SER A 1 83 ? -21.894 5.904 34.955 1.00 96.06 83 SER A CA 1
ATOM 714 C C . SER A 1 83 ? -22.915 6.825 35.636 1.00 96.06 83 SER A C 1
ATOM 716 O O . SER A 1 83 ? -22.997 6.870 36.865 1.00 96.06 83 SER A O 1
ATOM 718 N N . ILE A 1 84 ? -23.763 7.504 34.855 1.00 96.50 84 ILE A N 1
ATOM 719 C CA . ILE A 1 84 ? -24.822 8.377 35.386 1.00 96.50 84 ILE A CA 1
ATOM 720 C C . ILE A 1 84 ? -25.848 7.577 36.198 1.00 96.50 84 ILE A C 1
ATOM 722 O O . ILE A 1 84 ? -26.276 8.027 37.262 1.00 96.50 84 ILE A O 1
ATOM 726 N N . ASN A 1 85 ? -26.259 6.405 35.712 1.00 96.69 85 ASN A N 1
ATOM 727 C CA . ASN A 1 85 ? -27.241 5.570 36.405 1.00 96.69 85 ASN A CA 1
ATOM 728 C C . ASN A 1 85 ? -26.698 5.042 37.736 1.00 96.69 85 ASN A C 1
ATOM 730 O O . ASN A 1 85 ? -27.402 5.102 38.742 1.00 96.69 85 ASN A O 1
ATOM 734 N N . LEU A 1 86 ? -25.432 4.621 37.770 1.00 95.50 86 LEU A N 1
ATOM 735 C CA . LEU A 1 86 ? -24.763 4.216 39.007 1.00 95.50 86 LEU A CA 1
ATOM 736 C C . LEU A 1 86 ? -24.696 5.368 40.013 1.00 95.50 86 LEU A C 1
ATOM 738 O O . LEU A 1 86 ? -25.032 5.180 41.178 1.00 95.50 86 LEU A O 1
ATOM 742 N N . GLN A 1 87 ? -24.353 6.582 39.571 1.00 93.38 87 GLN A N 1
ATOM 743 C CA . GLN A 1 87 ? -24.362 7.754 40.453 1.00 93.38 87 GLN A CA 1
ATOM 744 C C . GLN A 1 87 ? -25.752 8.064 41.022 1.00 93.38 87 GLN A C 1
ATOM 746 O O . GLN A 1 87 ? -25.854 8.539 42.152 1.00 93.38 87 GLN A O 1
ATOM 751 N N . LYS A 1 88 ? -26.823 7.834 40.252 1.00 93.88 88 LYS A N 1
ATOM 752 C CA . LYS A 1 88 ? -28.200 8.003 40.739 1.00 93.88 88 LYS A CA 1
ATOM 753 C C . LYS A 1 88 ? -28.556 6.952 41.791 1.00 93.88 88 LYS A C 1
ATOM 755 O O . LYS A 1 88 ? -29.103 7.330 42.821 1.00 93.88 88 LYS A O 1
ATOM 760 N N . LEU A 1 89 ? -28.208 5.684 41.553 1.00 93.62 89 LEU A N 1
ATOM 761 C CA . LEU A 1 89 ? -28.461 4.574 42.481 1.00 93.62 89 LEU A CA 1
ATOM 762 C C . LEU A 1 89 ? -27.734 4.762 43.818 1.00 93.62 89 LEU A C 1
ATOM 764 O O . LEU A 1 89 ? -28.367 4.724 44.870 1.00 93.62 89 LEU A O 1
ATOM 768 N N . LEU A 1 90 ? -26.440 5.087 43.765 1.00 92.69 90 LEU A N 1
ATOM 769 C CA . LEU A 1 90 ? -25.628 5.388 44.950 1.00 92.69 90 LEU A CA 1
ATOM 770 C C . LEU A 1 90 ? -26.227 6.521 45.786 1.00 92.69 90 LEU A C 1
ATOM 772 O O . LEU A 1 90 ? -26.231 6.458 47.011 1.00 92.69 90 LEU A O 1
ATOM 776 N N . LYS A 1 91 ? -26.758 7.562 45.132 1.00 90.56 91 LYS A N 1
ATOM 777 C CA . LYS A 1 91 ? -27.446 8.647 45.837 1.00 90.56 91 LYS A CA 1
ATOM 778 C C . LYS A 1 91 ? -28.736 8.153 46.487 1.00 90.56 91 LYS A C 1
ATOM 780 O O . LYS A 1 91 ? -28.953 8.471 47.647 1.00 90.56 91 LYS A O 1
ATOM 785 N N . SER A 1 92 ? -29.574 7.388 45.782 1.00 86.06 92 SER A N 1
ATOM 786 C CA . SER A 1 92 ? -30.841 6.893 46.346 1.00 86.06 92 SER A CA 1
ATOM 787 C C . SER A 1 92 ? -30.662 5.940 47.529 1.00 86.06 92 SER A C 1
ATOM 789 O O . SER A 1 92 ? -31.451 6.020 48.463 1.00 86.06 92 SER A O 1
ATOM 791 N N . GLU A 1 93 ? -29.629 5.094 47.524 1.00 80.81 93 GLU A N 1
ATOM 792 C CA . GLU A 1 93 ? -29.312 4.214 48.659 1.00 80.81 93 GLU A CA 1
ATOM 793 C C . GLU A 1 93 ? -28.869 5.026 49.884 1.00 80.81 93 GLU A C 1
ATOM 795 O O . GLU A 1 93 ? -29.381 4.815 50.981 1.00 80.81 93 GLU A O 1
ATOM 800 N N . LEU A 1 94 ? -28.025 6.047 49.688 1.00 76.00 94 LEU A N 1
ATOM 801 C CA . LEU A 1 94 ? -27.553 6.910 50.777 1.00 76.00 94 LEU A CA 1
ATOM 802 C C . LEU A 1 94 ? -28.688 7.664 51.495 1.00 76.00 94 LEU A C 1
ATOM 804 O O . LEU A 1 94 ? -28.589 7.928 52.689 1.00 76.00 94 LEU A O 1
ATOM 808 N N . TYR A 1 95 ? -29.751 8.036 50.773 1.00 68.06 95 TYR A N 1
ATOM 809 C CA . TYR A 1 95 ? -30.923 8.703 51.354 1.00 68.06 95 TYR A CA 1
ATOM 810 C C . TYR A 1 95 ? -31.878 7.737 52.062 1.00 68.06 95 TYR A C 1
ATOM 812 O O . TYR A 1 95 ? -32.658 8.181 52.902 1.00 68.06 95 TYR A O 1
ATOM 820 N N . HIS A 1 96 ? -31.848 6.444 51.727 1.00 59.12 96 HIS A N 1
ATOM 821 C CA . HIS A 1 96 ? -32.719 5.456 52.360 1.00 59.12 96 HIS A CA 1
ATOM 822 C C . HIS A 1 96 ? -32.192 5.023 53.735 1.00 59.12 96 HIS A C 1
ATOM 824 O O . HIS A 1 96 ? -32.992 4.830 54.641 1.00 59.12 96 HIS A O 1
ATOM 830 N N . ASP A 1 97 ? -30.867 4.986 53.917 1.00 58.47 97 ASP A N 1
ATOM 831 C CA . ASP A 1 97 ? -30.207 4.634 55.187 1.00 58.47 97 ASP A CA 1
ATOM 832 C C . ASP A 1 97 ? -30.183 5.777 56.231 1.00 58.47 97 ASP A C 1
ATOM 834 O O . ASP A 1 97 ? -29.701 5.594 57.350 1.00 58.47 97 ASP A O 1
ATOM 838 N N . GLN A 1 98 ? -30.669 6.976 55.880 1.00 54.50 98 GLN A N 1
ATOM 839 C CA . GLN A 1 98 ? -30.703 8.158 56.759 1.00 54.50 98 GLN A CA 1
ATOM 840 C C . GLN A 1 98 ? -32.078 8.438 57.403 1.00 54.50 98 GLN A C 1
ATOM 842 O O . GLN A 1 98 ? -32.226 9.465 58.071 1.00 54.50 98 GLN A O 1
ATOM 847 N N . VAL A 1 99 ? -33.068 7.555 57.218 1.00 50.03 99 VAL A N 1
ATOM 848 C CA . VAL A 1 99 ? -34.429 7.638 57.794 1.00 50.03 99 VAL A CA 1
ATOM 849 C C . VAL A 1 99 ? -34.655 6.490 58.768 1.00 50.03 99 VAL A C 1
ATOM 851 O O . VAL A 1 99 ? -35.194 6.764 59.864 1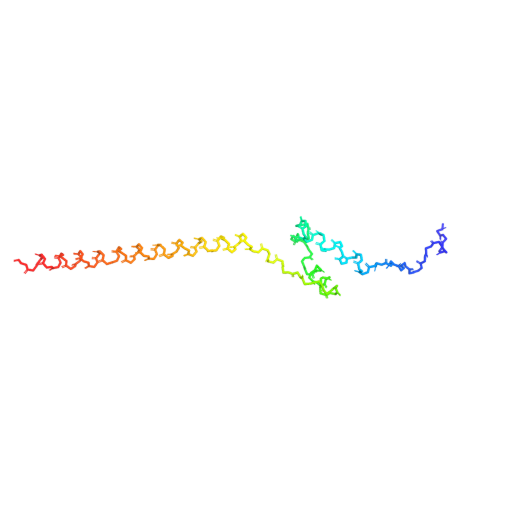.00 50.03 99 VAL A O 1
#

pLDDT: mean 81.45, std 12.76, range [50.03, 97.62]

Solvent-accessible surface area (backbone atoms only — not comparable to full-atom values): 6160 Å² total; per-residue (Å²): 134,83,68,74,85,81,54,70,97,69,80,82,77,84,72,53,67,66,62,51,54,52,51,53,54,49,31,51,75,71,60,70,59,80,52,95,67,63,54,71,60,50,55,51,48,31,58,76,69,68,53,92,74,73,89,75,76,40,67,68,55,50,54,51,48,54,54,49,54,56,49,50,59,49,51,53,49,52,53,52,50,52,52,54,51,50,57,50,49,57,50,55,53,59,61,60,79,72,114

Foldseek 3Di:
DDDPVVDDPDDPPPPPLVVVVVVLVVCVVVVNNDDPPPPVVSVVVCVVSVPDDDSCPCPVVVVVVVVVVVVVVVVVVVVVVVVVVVVVVVVVVVVVVVD

Mean predicted aligned error: 14.15 Å